Protein AF-A0AAJ6CQY2-F1 (afdb_monomer_lite)

Foldseek 3Di:
DDPPDPPPDCPPDPPQLLNVLLVCLVVVHDLVVRPDDPPDPSNVSSVNSVVVNCVVCVVPPDD

Secondary structure (DSSP, 8-state):
------S------S--HHHHHHHHHHTT--GGG--S-TTSHHHHHHHHHHHHHHHHHGGG---

Structure (mmCIF, N/CA/C/O backbone):
data_AF-A0AAJ6CQY2-F1
#
_entry.id   AF-A0AAJ6CQY2-F1
#
loop_
_atom_site.group_PDB
_atom_site.id
_atom_site.type_symbol
_atom_site.label_atom_id
_atom_site.label_alt_id
_atom_site.label_comp_id
_atom_site.label_asym_id
_atom_site.label_entity_id
_atom_site.label_seq_id
_atom_site.pdbx_PDB_ins_code
_atom_site.Cartn_x
_atom_site.Cartn_y
_atom_site.Cartn_z
_atom_site.occupancy
_atom_site.B_iso_or_equiv
_atom_site.auth_seq_id
_atom_site.auth_comp_id
_atom_site.auth_asym_id
_atom_site.auth_atom_id
_atom_site.pdbx_PDB_model_num
ATOM 1 N N . MET A 1 1 ? 9.212 -29.783 28.859 1.00 46.16 1 MET A N 1
ATOM 2 C CA . MET A 1 1 ? 8.072 -29.814 27.923 1.00 46.16 1 MET A CA 1
ATOM 3 C C . MET A 1 1 ? 8.128 -28.491 27.189 1.00 46.16 1 MET A C 1
ATOM 5 O O . MET A 1 1 ? 7.998 -27.471 27.846 1.00 46.16 1 MET A O 1
ATOM 9 N N . SER A 1 2 ? 8.503 -28.498 25.911 1.00 50.41 2 SER A N 1
ATOM 10 C CA . SER A 1 2 ? 8.709 -27.269 25.138 1.00 50.41 2 SER A CA 1
ATOM 11 C C . SER A 1 2 ? 7.391 -26.873 24.485 1.00 50.41 2 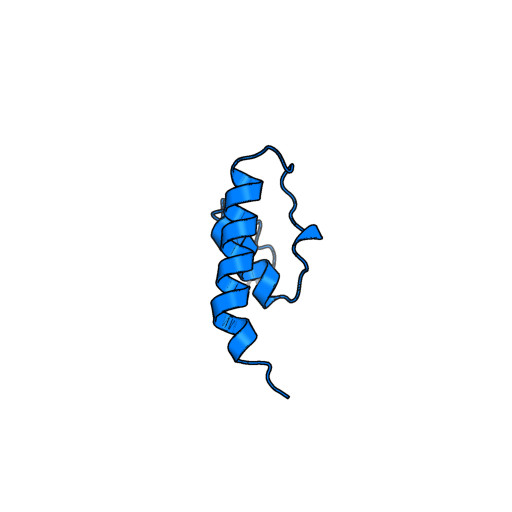SER A C 1
ATOM 13 O O . SER A 1 2 ? 6.902 -27.589 23.614 1.00 50.41 2 SER A O 1
ATOM 15 N N . GLU A 1 3 ? 6.806 -25.768 24.934 1.00 50.34 3 GLU A N 1
ATOM 16 C CA . GLU A 1 3 ? 5.656 -25.143 24.287 1.00 50.34 3 GLU A CA 1
ATOM 17 C C . GLU A 1 3 ? 6.133 -24.460 23.002 1.00 50.34 3 GLU A C 1
ATOM 19 O O . GLU A 1 3 ? 6.697 -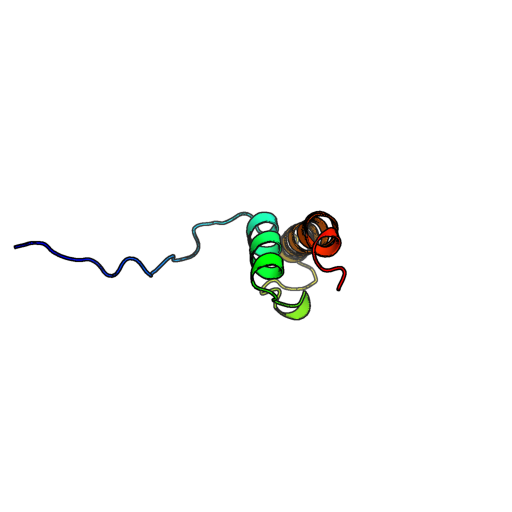23.370 23.011 1.00 50.34 3 GLU A O 1
ATOM 24 N N . ILE A 1 4 ? 5.955 -25.154 21.883 1.00 60.41 4 ILE A N 1
ATOM 25 C CA . ILE A 1 4 ? 6.033 -24.584 20.539 1.00 60.41 4 ILE A CA 1
ATOM 26 C C . ILE A 1 4 ? 4.777 -23.737 20.326 1.00 60.41 4 ILE A C 1
ATOM 28 O O . ILE A 1 4 ? 3.718 -24.249 19.968 1.00 60.41 4 ILE A O 1
ATOM 32 N N . LEU A 1 5 ? 4.890 -22.437 20.596 1.00 56.66 5 LEU A N 1
ATOM 33 C CA . LEU A 1 5 ? 3.900 -21.456 20.162 1.00 56.66 5 LEU A CA 1
ATOM 34 C C . LEU A 1 5 ? 3.902 -21.417 18.622 1.00 56.66 5 LEU A C 1
ATOM 36 O O . LEU A 1 5 ? 4.982 -21.386 18.028 1.00 56.66 5 LEU A O 1
ATOM 40 N N . PRO A 1 6 ? 2.738 -21.425 17.949 1.00 50.66 6 PRO A N 1
ATOM 41 C CA . PRO A 1 6 ? 2.691 -21.226 16.509 1.00 50.66 6 PRO A CA 1
ATOM 42 C C . PRO A 1 6 ? 3.152 -19.799 16.195 1.00 50.66 6 PRO A C 1
ATOM 44 O O . PRO A 1 6 ? 2.457 -18.822 16.463 1.00 50.66 6 PRO A O 1
ATOM 47 N N . GLU A 1 7 ? 4.344 -19.695 15.620 1.00 52.72 7 GLU A N 1
ATOM 48 C CA . GLU A 1 7 ? 5.053 -18.463 15.261 1.00 52.72 7 GLU A CA 1
ATOM 49 C C . GLU A 1 7 ? 4.431 -17.734 14.052 1.00 52.72 7 GLU A C 1
ATOM 51 O O . GLU A 1 7 ? 5.125 -17.174 13.212 1.00 52.72 7 GLU A O 1
ATOM 56 N N . ASN A 1 8 ? 3.107 -17.771 13.898 1.00 47.72 8 ASN A N 1
ATOM 57 C CA . ASN A 1 8 ? 2.456 -17.165 12.741 1.00 47.72 8 ASN A CA 1
ATOM 58 C C . ASN A 1 8 ? 1.100 -16.563 13.092 1.00 47.72 8 ASN A C 1
ATOM 60 O O . ASN A 1 8 ? 0.043 -16.905 12.569 1.00 47.72 8 ASN A O 1
ATOM 64 N N . SER A 1 9 ? 1.137 -15.654 14.050 1.00 43.06 9 SER A N 1
ATOM 65 C CA . SER A 1 9 ? 0.134 -14.611 14.177 1.00 43.06 9 SER A CA 1
ATOM 66 C C . SER A 1 9 ? 0.903 -13.314 14.311 1.00 43.06 9 SER A C 1
ATOM 68 O O . SER A 1 9 ? 0.968 -12.723 15.385 1.00 43.06 9 SER A O 1
ATOM 70 N N . VAL A 1 10 ? 1.525 -12.887 13.205 1.00 49.25 10 VAL A N 1
ATOM 71 C CA . VAL A 1 10 ? 1.843 -11.471 13.045 1.00 49.25 10 VAL A CA 1
ATOM 72 C C . VAL A 1 10 ? 0.486 -10.773 12.928 1.00 49.25 10 VAL A C 1
ATOM 74 O O . VAL A 1 10 ? -0.054 -10.526 11.856 1.00 49.25 10 VAL A O 1
ATOM 77 N N . ALA A 1 11 ? -0.156 -10.538 14.075 1.00 46.66 11 ALA A N 1
ATOM 78 C CA . ALA A 1 11 ? -1.039 -9.396 14.172 1.00 46.66 11 ALA A CA 1
ATOM 79 C C . ALA A 1 11 ? -0.189 -8.246 13.640 1.00 46.66 11 ALA A C 1
ATOM 81 O O . ALA A 1 11 ? 0.944 -8.101 14.122 1.00 46.66 11 ALA A O 1
ATOM 82 N N . PRO A 1 12 ? -0.623 -7.518 12.598 1.00 49.72 12 PRO A N 1
ATOM 83 C CA . PRO A 1 12 ? 0.175 -6.409 12.158 1.00 49.72 12 PRO A CA 1
ATOM 84 C C . PRO A 1 12 ? 0.328 -5.524 13.393 1.00 49.72 12 PRO A C 1
ATOM 86 O O . PRO A 1 12 ? -0.658 -5.019 13.930 1.00 49.72 12 PRO A O 1
ATOM 89 N N . SER A 1 13 ? 1.568 -5.368 13.871 1.00 49.72 13 SER A N 1
ATOM 90 C CA . SER A 1 13 ? 1.954 -4.219 14.689 1.00 49.72 13 SER A CA 1
ATOM 91 C C . SER A 1 13 ? 1.356 -2.961 14.039 1.00 49.72 13 SER A C 1
ATOM 93 O O . SER A 1 13 ? 0.983 -3.033 12.863 1.00 49.72 13 SER A O 1
ATOM 95 N N . PRO A 1 14 ? 1.245 -1.810 14.724 1.00 53.38 14 PRO A N 1
ATOM 96 C CA . PRO A 1 14 ? 0.951 -0.545 14.047 1.00 53.38 14 PRO A CA 1
ATOM 97 C C . PRO A 1 14 ? 2.097 -0.247 13.063 1.00 53.38 14 PRO A C 1
ATOM 99 O O . PRO A 1 14 ? 3.026 0.489 13.368 1.00 53.38 14 PRO A O 1
ATOM 102 N N . GLN A 1 15 ? 2.091 -0.952 11.940 1.00 66.00 15 GLN A N 1
ATOM 103 C CA . GLN A 1 15 ? 3.054 -0.912 10.869 1.00 66.00 15 GLN A CA 1
ATOM 104 C C . GLN A 1 15 ? 2.682 0.334 10.108 1.00 66.00 15 GLN A C 1
ATOM 106 O O . GLN A 1 15 ? 1.507 0.542 9.781 1.00 66.00 15 GLN A O 1
ATOM 111 N N . ASP A 1 16 ? 3.683 1.177 9.914 1.00 88.62 16 ASP A N 1
ATOM 112 C CA . ASP A 1 16 ? 3.537 2.380 9.131 1.00 88.62 16 ASP A CA 1
ATOM 113 C C . ASP A 1 16 ? 2.874 2.011 7.788 1.00 88.62 16 ASP A C 1
ATOM 115 O O . ASP A 1 16 ? 3.263 1.009 7.170 1.00 88.62 16 ASP A O 1
ATOM 119 N N . PRO A 1 17 ? 1.835 2.740 7.340 1.00 92.38 17 PRO A N 1
ATOM 120 C CA . PRO A 1 17 ? 1.132 2.385 6.117 1.00 92.38 17 PRO A CA 1
ATOM 121 C C . PRO A 1 17 ? 2.085 2.249 4.923 1.00 92.38 17 PRO A C 1
ATOM 123 O O . PRO A 1 17 ? 1.894 1.344 4.113 1.00 92.38 17 PRO A O 1
ATOM 126 N N . ALA A 1 18 ? 3.159 3.046 4.851 1.00 92.56 18 ALA A N 1
ATOM 127 C CA . ALA A 1 18 ? 4.150 2.937 3.785 1.00 92.56 18 ALA A CA 1
ATOM 128 C C . ALA A 1 18 ? 4.961 1.632 3.860 1.00 92.56 18 ALA A C 1
ATOM 130 O O . ALA A 1 18 ? 5.250 1.023 2.828 1.00 92.56 18 ALA A O 1
ATOM 131 N N . GLU A 1 19 ? 5.284 1.135 5.056 1.00 92.44 19 GLU A N 1
ATOM 132 C CA . GLU A 1 19 ? 5.914 -0.184 5.208 1.00 92.44 19 G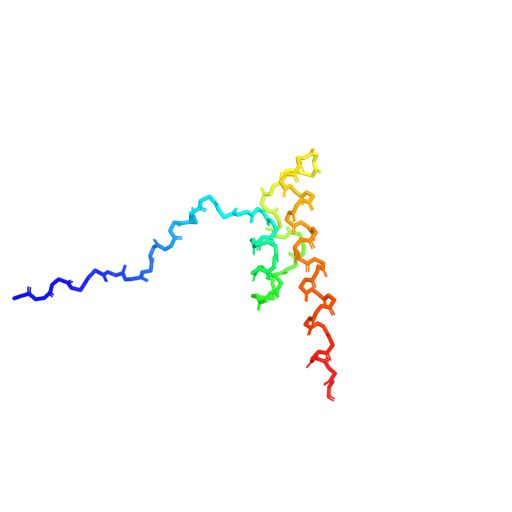LU A CA 1
ATOM 133 C C . GLU A 1 19 ? 4.989 -1.309 4.726 1.00 92.44 19 GLU A C 1
ATOM 135 O O . GLU A 1 19 ? 5.437 -2.240 4.047 1.00 92.44 19 GLU A O 1
ATOM 140 N N . LEU A 1 20 ? 3.686 -1.201 5.012 1.00 92.12 20 LEU A N 1
ATOM 141 C CA . LEU A 1 20 ? 2.681 -2.152 4.532 1.00 92.12 20 LEU A CA 1
ATOM 142 C C .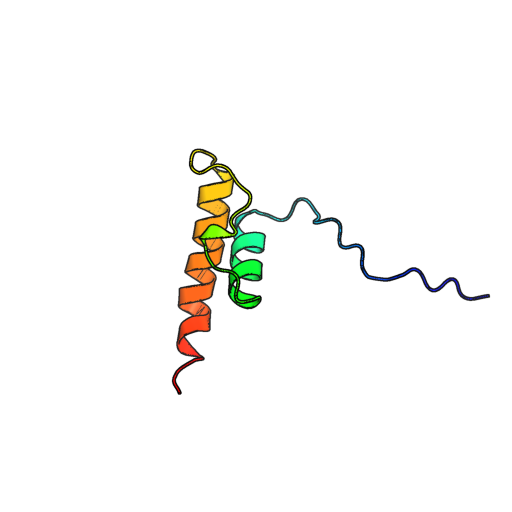 LEU A 1 20 ? 2.545 -2.121 3.005 1.00 92.12 20 LEU A C 1
ATOM 144 O O . LEU A 1 20 ? 2.474 -3.183 2.386 1.00 92.12 20 LEU A O 1
ATOM 148 N N . GLY A 1 21 ? 2.557 -0.936 2.393 1.00 93.31 21 GLY A N 1
ATOM 149 C CA . GLY A 1 21 ? 2.540 -0.783 0.937 1.00 93.31 21 GLY A CA 1
ATOM 150 C C . GLY A 1 21 ? 3.758 -1.412 0.271 1.00 93.31 21 GLY A C 1
ATOM 151 O O . GLY A 1 21 ? 3.639 -2.171 -0.696 1.00 93.31 21 GLY A O 1
ATOM 152 N N . LEU A 1 22 ? 4.940 -1.185 0.847 1.00 92.69 22 LEU A N 1
ATOM 153 C CA . LEU A 1 22 ? 6.181 -1.792 0.376 1.00 92.69 22 LEU A CA 1
ATOM 154 C C . LEU A 1 22 ? 6.137 -3.323 0.471 1.00 92.69 22 LEU A C 1
ATOM 156 O O . LEU A 1 22 ? 6.533 -4.024 -0.466 1.00 92.69 22 LEU A O 1
ATOM 160 N N . ALA A 1 23 ? 5.649 -3.857 1.593 1.00 91.25 23 ALA A N 1
ATOM 161 C CA . ALA A 1 23 ? 5.497 -5.294 1.789 1.00 91.25 23 ALA A CA 1
ATOM 162 C C . ALA A 1 23 ? 4.481 -5.901 0.808 1.00 91.25 23 ALA A C 1
ATOM 164 O O . ALA A 1 23 ? 4.734 -6.975 0.257 1.00 91.25 23 ALA A O 1
ATOM 165 N N . ALA A 1 24 ? 3.377 -5.200 0.542 1.00 92.56 24 ALA A N 1
ATOM 166 C CA . ALA A 1 24 ? 2.352 -5.623 -0.403 1.00 92.56 24 ALA A CA 1
ATOM 167 C C . ALA A 1 24 ? 2.911 -5.770 -1.826 1.00 92.56 24 ALA A C 1
ATOM 169 O O . ALA A 1 24 ? 2.710 -6.817 -2.446 1.00 92.56 24 ALA A O 1
ATOM 170 N N . TYR A 1 25 ? 3.698 -4.801 -2.312 1.00 93.06 25 TYR A N 1
ATOM 171 C CA . TYR A 1 25 ? 4.361 -4.920 -3.617 1.00 93.06 25 TYR A CA 1
ATOM 172 C C . TYR A 1 25 ? 5.303 -6.129 -3.665 1.00 93.06 25 TYR A C 1
ATOM 174 O O . TYR A 1 25 ? 5.260 -6.925 -4.602 1.00 93.06 25 TYR A O 1
ATOM 182 N N . LYS A 1 26 ? 6.132 -6.317 -2.628 1.00 87.56 26 LYS A N 1
ATOM 183 C CA . LYS A 1 26 ? 7.052 -7.466 -2.539 1.00 87.56 26 LYS A CA 1
ATOM 184 C C . LYS A 1 26 ? 6.321 -8.810 -2.512 1.00 87.56 26 LYS A C 1
ATOM 186 O O . LYS A 1 26 ? 6.871 -9.805 -2.973 1.00 87.56 26 LYS A O 1
ATOM 191 N N . ALA A 1 27 ? 5.098 -8.839 -1.988 1.00 89.38 27 ALA A N 1
ATOM 192 C CA . ALA A 1 27 ? 4.215 -10.000 -2.011 1.00 89.38 27 ALA A CA 1
ATOM 193 C C . ALA A 1 27 ? 3.453 -10.168 -3.345 1.00 89.38 27 ALA A C 1
ATOM 195 O O . ALA A 1 27 ? 2.677 -11.113 -3.483 1.00 89.38 27 ALA A O 1
ATOM 196 N N . GLY A 1 28 ? 3.651 -9.272 -4.319 1.00 90.56 28 GLY A N 1
ATOM 197 C CA . GLY A 1 28 ? 2.967 -9.287 -5.613 1.00 90.56 28 GLY A CA 1
ATOM 198 C C . GLY A 1 28 ? 1.511 -8.825 -5.551 1.00 90.56 28 GLY A C 1
ATOM 199 O O . GLY A 1 28 ? 0.731 -9.148 -6.447 1.00 90.56 28 GLY A O 1
ATOM 200 N N . LYS A 1 29 ? 1.113 -8.108 -4.492 1.00 91.62 29 LYS A N 1
ATOM 201 C CA . LYS A 1 29 ? -0.235 -7.547 -4.381 1.00 91.62 29 LYS A CA 1
ATOM 202 C C . LYS A 1 29 ? -0.362 -6.279 -5.232 1.00 91.62 29 LYS A C 1
ATOM 204 O O . LYS A 1 29 ? 0.564 -5.466 -5.222 1.00 91.62 29 LYS A O 1
ATOM 209 N N . PRO A 1 30 ? -1.480 -6.098 -5.954 1.00 91.50 30 PRO A N 1
ATOM 210 C CA . PRO A 1 30 ? -1.762 -4.858 -6.674 1.00 91.50 30 PRO A CA 1
ATOM 211 C C . PRO A 1 30 ? -2.099 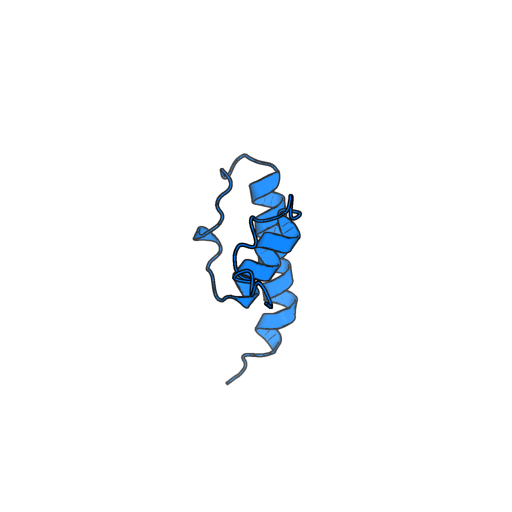-3.717 -5.705 1.00 91.50 30 PRO A C 1
ATOM 213 O O . PRO A 1 30 ? -2.468 -3.965 -4.556 1.00 91.50 30 PRO A O 1
ATOM 216 N N . ASP A 1 31 ? -2.034 -2.473 -6.182 1.00 89.75 31 ASP A N 1
ATOM 217 C CA . ASP A 1 31 ? -2.400 -1.285 -5.401 1.00 89.75 31 ASP A CA 1
ATOM 218 C C . ASP A 1 31 ? -3.863 -1.324 -4.922 1.00 89.75 31 ASP A C 1
ATOM 220 O O . ASP A 1 31 ? -4.176 -0.867 -3.829 1.00 89.75 31 ASP A O 1
ATOM 224 N N . SER A 1 32 ? -4.747 -1.970 -5.687 1.00 92.81 32 SER A N 1
ATOM 225 C CA . SER A 1 32 ? -6.157 -2.167 -5.335 1.00 92.81 32 SER A CA 1
ATOM 226 C C . SER A 1 32 ? -6.388 -3.035 -4.088 1.00 92.81 32 SER A C 1
ATOM 228 O O . SER A 1 32 ? -7.521 -3.136 -3.627 1.00 92.81 32 SER A O 1
ATOM 230 N N . ASP A 1 33 ? -5.351 -3.706 -3.571 1.00 92.12 33 ASP A N 1
ATOM 231 C CA . ASP A 1 33 ? -5.387 -4.463 -2.306 1.00 92.12 33 ASP A CA 1
ATOM 232 C C . ASP A 1 33 ? -5.173 -3.544 -1.081 1.00 92.12 33 ASP A C 1
ATOM 234 O O . ASP A 1 33 ? -5.149 -4.029 0.049 1.00 92.12 33 ASP A O 1
ATOM 238 N N . ASN A 1 34 ? -5.011 -2.228 -1.289 1.00 92.44 34 ASN A N 1
ATOM 239 C CA . ASN A 1 34 ? -4.905 -1.232 -0.227 1.00 92.44 34 ASN A CA 1
ATOM 240 C C . ASN A 1 34 ? -6.142 -1.284 0.697 1.00 92.44 34 ASN A C 1
ATOM 242 O O . ASN A 1 34 ? -7.259 -1.031 0.239 1.00 92.44 34 ASN A O 1
ATOM 246 N N . PRO A 1 35 ? -5.979 -1.588 2.000 1.00 91.88 35 PRO A N 1
ATOM 247 C CA . PRO A 1 35 ? -7.105 -1.714 2.924 1.00 91.88 35 PRO A CA 1
ATOM 248 C C . PRO A 1 35 ? -7.656 -0.362 3.400 1.00 91.88 35 PRO A C 1
ATOM 250 O O . PRO A 1 35 ? -8.676 -0.330 4.093 1.00 91.88 35 PRO A O 1
ATOM 253 N N . TYR A 1 36 ? -6.977 0.746 3.092 1.00 92.38 36 TYR A N 1
ATOM 254 C CA . TYR A 1 36 ? -7.343 2.073 3.573 1.00 92.38 36 TYR A CA 1
ATOM 255 C C . TYR A 1 36 ? -8.323 2.782 2.620 1.00 92.38 36 TYR A C 1
ATOM 257 O O . TYR A 1 36 ? -8.247 2.605 1.404 1.00 92.38 36 TYR A O 1
ATOM 265 N N . PRO A 1 37 ? -9.240 3.624 3.135 1.00 93.31 37 PRO A N 1
ATOM 266 C CA . PRO A 1 37 ? -10.119 4.435 2.294 1.00 93.31 37 PRO A CA 1
ATOM 267 C C . PRO A 1 37 ? -9.317 5.431 1.451 1.00 93.31 37 PRO A C 1
ATOM 269 O O . PRO A 1 37 ? -8.413 6.067 1.980 1.00 93.31 37 PRO A O 1
ATOM 272 N N . LEU A 1 38 ? -9.704 5.648 0.189 1.00 91.75 38 LEU A N 1
ATOM 273 C CA . LEU A 1 38 ? -9.017 6.553 -0.755 1.00 91.75 38 LEU A CA 1
ATOM 274 C C . LEU A 1 38 ? -8.735 7.964 -0.201 1.00 91.75 38 LEU A C 1
ATOM 276 O O . LEU A 1 38 ? -7.736 8.580 -0.556 1.00 91.75 38 LEU A O 1
ATOM 280 N N . GLU A 1 39 ? -9.613 8.483 0.656 1.00 93.44 39 GLU A N 1
ATOM 281 C CA . GLU A 1 39 ? -9.514 9.833 1.229 1.00 93.44 39 GLU A CA 1
ATOM 282 C C . GLU A 1 39 ? -8.641 9.897 2.496 1.00 93.44 39 GLU A C 1
ATOM 284 O O . GLU A 1 39 ? -8.361 10.984 3.007 1.00 93.44 39 GLU A O 1
ATOM 289 N N . SER A 1 40 ? -8.212 8.749 3.024 1.00 94.06 40 SER A N 1
ATOM 290 C CA . SER A 1 40 ? -7.400 8.679 4.236 1.00 94.06 40 SER A CA 1
ATOM 291 C C . SER A 1 40 ? -5.927 8.944 3.945 1.00 94.06 40 SER A C 1
ATOM 293 O O . SER A 1 40 ? -5.370 8.530 2.925 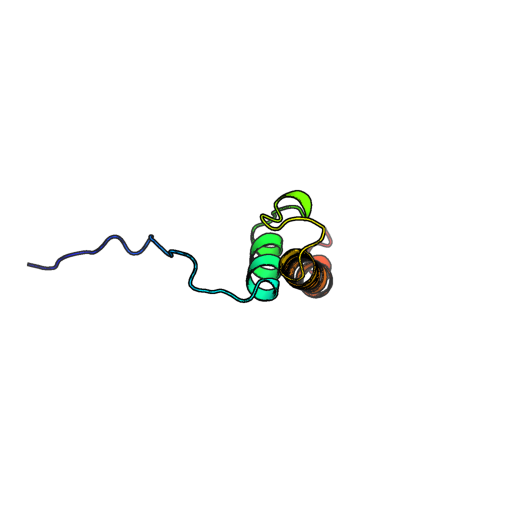1.00 94.06 40 SER A O 1
ATOM 295 N N . ARG A 1 41 ? -5.249 9.566 4.912 1.00 93.56 41 ARG A N 1
ATOM 296 C CA . ARG A 1 41 ? -3.796 9.739 4.864 1.00 93.56 41 ARG A CA 1
ATOM 297 C C . ARG A 1 41 ? -3.081 8.388 4.772 1.00 93.56 41 ARG A C 1
ATOM 299 O O . ARG A 1 41 ? -2.177 8.243 3.960 1.00 93.56 41 ARG A O 1
ATOM 306 N N . GLU A 1 42 ? -3.566 7.387 5.498 1.00 94.19 42 GLU A N 1
ATOM 307 C CA . GLU A 1 42 ? -3.035 6.023 5.466 1.00 94.19 42 GLU A CA 1
ATOM 308 C C . GLU A 1 42 ? -3.092 5.392 4.068 1.00 94.19 42 GLU A C 1
ATOM 310 O O . GLU A 1 42 ? -2.180 4.656 3.702 1.00 94.19 42 GLU A O 1
ATOM 315 N N . HIS A 1 43 ? -4.104 5.716 3.251 1.00 95.00 43 HIS A N 1
ATOM 316 C CA . HIS A 1 43 ? -4.147 5.265 1.858 1.00 95.00 43 HIS A CA 1
ATOM 317 C C . HIS A 1 43 ? -3.001 5.864 1.050 1.00 95.00 43 HIS A C 1
ATOM 319 O O . HIS A 1 43 ? -2.338 5.144 0.309 1.00 95.00 43 HIS A O 1
ATOM 325 N N . THR A 1 44 ? -2.747 7.163 1.222 1.00 95.94 44 THR A N 1
ATOM 326 C CA . THR A 1 44 ? -1.658 7.869 0.533 1.00 95.94 44 THR A CA 1
ATOM 327 C C . THR A 1 44 ? -0.293 7.350 0.981 1.00 95.94 44 THR A C 1
ATOM 329 O O . THR A 1 44 ? 0.569 7.088 0.144 1.00 95.94 44 THR A O 1
ATOM 332 N N . ASP A 1 45 ? -0.104 7.154 2.287 1.00 95.50 45 ASP A N 1
ATOM 333 C CA . ASP A 1 45 ? 1.142 6.634 2.853 1.00 95.50 45 ASP A CA 1
ATOM 334 C C . ASP A 1 45 ? 1.394 5.190 2.368 1.00 95.50 45 ASP A C 1
ATOM 336 O O . ASP A 1 45 ? 2.486 4.877 1.892 1.00 95.50 45 ASP A O 1
ATOM 340 N N . TRP A 1 46 ? 0.365 4.334 2.359 1.00 95.38 46 TRP A N 1
ATOM 341 C CA . TRP A 1 46 ? 0.452 2.977 1.811 1.00 95.38 46 TRP A CA 1
ATOM 342 C C . TRP A 1 46 ? 0.760 2.957 0.319 1.00 95.38 46 TRP A C 1
ATOM 344 O O . TRP A 1 46 ? 1.684 2.266 -0.112 1.00 95.38 46 TRP A O 1
ATOM 354 N N . GLN A 1 47 ? 0.040 3.751 -0.473 1.00 95.56 47 GLN A N 1
ATOM 355 C CA . GLN A 1 47 ? 0.262 3.827 -1.914 1.00 95.56 47 GLN A CA 1
ATOM 356 C C . GLN A 1 47 ? 1.687 4.297 -2.217 1.00 95.56 47 GLN A C 1
ATOM 358 O O . GLN A 1 47 ? 2.373 3.677 -3.027 1.00 95.56 47 GLN A O 1
ATOM 363 N N . THR A 1 48 ? 2.178 5.295 -1.479 1.00 95.50 48 THR A N 1
ATOM 364 C CA . THR A 1 48 ? 3.561 5.777 -1.587 1.00 95.50 48 THR A CA 1
ATOM 365 C C . THR A 1 48 ? 4.561 4.649 -1.336 1.00 95.50 48 THR A C 1
ATOM 367 O O . THR A 1 48 ? 5.492 4.459 -2.116 1.00 95.50 48 THR A O 1
ATOM 370 N N . GLY A 1 49 ? 4.372 3.863 -0.274 1.00 94.44 49 GLY A N 1
ATOM 371 C CA . GLY A 1 49 ? 5.231 2.717 0.026 1.00 94.44 49 GLY A CA 1
ATOM 372 C C . GLY A 1 49 ? 5.247 1.658 -1.080 1.00 94.44 49 GLY A C 1
ATOM 373 O O . GLY A 1 49 ? 6.309 1.150 -1.452 1.00 94.44 49 GLY A O 1
ATOM 374 N N . TRP A 1 50 ? 4.075 1.362 -1.643 1.00 94.81 50 TRP A N 1
ATOM 375 C CA . TRP A 1 50 ? 3.915 0.416 -2.746 1.00 94.81 50 TRP A CA 1
ATOM 376 C C . TRP A 1 50 ? 4.594 0.906 -4.034 1.00 94.81 50 TRP A C 1
ATOM 378 O O . TRP A 1 50 ? 5.341 0.159 -4.668 1.00 94.81 50 TRP A O 1
ATOM 388 N N . GLU A 1 51 ? 4.419 2.181 -4.388 1.00 94.38 51 GLU A N 1
ATOM 389 C CA . GLU A 1 51 ? 5.064 2.802 -5.550 1.00 94.38 51 GLU A CA 1
ATOM 390 C C . GLU A 1 51 ? 6.589 2.868 -5.396 1.00 94.38 51 GLU A C 1
ATOM 392 O O . GLU A 1 51 ? 7.322 2.561 -6.338 1.00 94.38 51 GLU A O 1
ATOM 397 N N . MET A 1 52 ? 7.093 3.189 -4.201 1.00 92.75 52 MET A N 1
ATOM 398 C CA . MET A 1 52 ? 8.532 3.168 -3.908 1.00 92.75 52 MET A CA 1
ATOM 399 C C . MET A 1 52 ? 9.113 1.765 -4.093 1.00 92.75 52 MET A C 1
ATOM 401 O O . MET A 1 52 ? 10.188 1.601 -4.679 1.00 92.75 52 MET A O 1
ATOM 405 N N . ALA A 1 53 ? 8.391 0.739 -3.637 1.00 91.00 53 ALA A N 1
ATOM 406 C CA . ALA A 1 53 ? 8.780 -0.647 -3.844 1.00 91.00 53 ALA A CA 1
ATOM 407 C C . ALA A 1 53 ? 8.763 -1.022 -5.330 1.00 91.00 53 ALA A C 1
ATOM 409 O O . ALA A 1 53 ? 9.709 -1.656 -5.797 1.00 91.00 53 ALA A O 1
ATOM 410 N N . MET A 1 54 ? 7.770 -0.567 -6.096 1.00 91.31 54 MET A N 1
ATOM 411 C CA . MET A 1 54 ? 7.780 -0.725 -7.547 1.00 91.31 54 MET A CA 1
ATOM 412 C C . MET A 1 54 ? 9.033 -0.112 -8.165 1.00 91.31 54 MET A C 1
ATOM 414 O O . MET A 1 54 ? 9.751 -0.802 -8.878 1.00 91.31 54 MET A O 1
ATOM 418 N N . MET A 1 55 ? 9.362 1.141 -7.862 1.00 89.50 55 MET A N 1
ATOM 419 C CA . MET A 1 55 ? 10.544 1.790 -8.438 1.00 89.50 55 MET A CA 1
ATOM 420 C C . MET A 1 55 ? 11.848 1.063 -8.067 1.00 89.50 55 MET A C 1
ATOM 422 O O . MET A 1 55 ? 12.727 0.889 -8.913 1.00 89.50 55 MET A O 1
ATOM 426 N N . CYS A 1 56 ? 11.962 0.586 -6.824 1.00 87.00 56 CYS A N 1
ATOM 427 C CA . CYS A 1 56 ? 13.153 -0.116 -6.344 1.00 87.00 56 CYS A CA 1
ATOM 428 C C . CYS A 1 56 ? 13.293 -1.536 -6.913 1.00 87.00 56 CYS A C 1
ATOM 430 O O . CYS A 1 56 ? 14.402 -1.959 -7.238 1.00 87.00 56 CYS A O 1
ATOM 432 N N . TYR A 1 57 ? 12.191 -2.283 -7.018 1.00 81.00 57 TYR A N 1
ATOM 433 C CA . TYR A 1 57 ? 12.211 -3.722 -7.303 1.00 81.00 57 TYR A CA 1
ATOM 434 C C . TYR A 1 57 ? 11.720 -4.093 -8.713 1.00 81.00 57 TYR A C 1
ATOM 436 O O . TYR A 1 57 ? 12.077 -5.163 -9.202 1.00 81.00 57 TYR A O 1
ATOM 444 N N . ALA A 1 58 ? 10.970 -3.236 -9.418 1.00 72.25 58 ALA A N 1
ATOM 445 C CA . ALA A 1 58 ? 10.570 -3.483 -10.814 1.00 72.25 58 ALA A CA 1
ATOM 446 C C . ALA A 1 58 ? 11.776 -3.552 -11.767 1.00 72.25 58 ALA A C 1
ATOM 448 O O . ALA A 1 58 ? 11.718 -4.227 -12.793 1.00 72.25 58 ALA A O 1
ATOM 449 N N . SER A 1 59 ? 12.903 -2.943 -11.389 1.00 59.03 59 SER A N 1
ATOM 450 C CA . SER A 1 59 ? 14.170 -3.019 -12.130 1.00 59.03 59 SER A CA 1
ATOM 451 C C . SER A 1 59 ? 14.832 -4.410 -12.094 1.00 59.03 59 SER A C 1
ATOM 453 O O . SER A 1 59 ? 15.820 -4.627 -12.789 1.00 59.03 59 SER A O 1
ATOM 455 N N . GLY A 1 60 ? 14.310 -5.356 -11.300 1.00 54.25 60 GLY A N 1
ATOM 456 C CA . GLY A 1 60 ? 14.823 -6.728 -11.190 1.00 54.25 60 GLY A CA 1
ATOM 457 C C . GLY A 1 60 ? 14.054 -7.781 -11.992 1.00 54.25 60 GLY A C 1
ATOM 458 O O . GLY A 1 60 ? 14.472 -8.933 -12.009 1.00 54.25 60 GLY A O 1
ATOM 459 N N . ASN A 1 61 ? 12.950 -7.412 -12.651 1.00 49.34 61 ASN A N 1
ATOM 460 C CA . ASN A 1 61 ? 12.123 -8.339 -13.429 1.00 49.34 61 ASN A CA 1
ATOM 461 C C . ASN A 1 61 ? 12.154 -7.978 -14.924 1.00 49.34 61 ASN A C 1
ATOM 463 O O . ASN A 1 61 ? 11.120 -7.823 -15.574 1.00 49.34 61 ASN A O 1
ATOM 467 N N . GLN A 1 62 ? 13.362 -7.783 -15.456 1.00 41.19 62 GLN A N 1
ATOM 468 C CA . GLN A 1 62 ? 13.616 -7.901 -16.890 1.00 41.19 62 GLN A CA 1
ATOM 469 C C . GLN A 1 62 ? 13.869 -9.390 -17.174 1.00 41.19 62 GLN A C 1
ATOM 471 O O . GLN A 1 62 ? 14.649 -10.026 -16.467 1.00 41.19 62 GLN A O 1
ATOM 476 N N . ALA A 1 63 ? 13.114 -9.906 -18.143 1.00 41.03 63 ALA A N 1
ATOM 477 C CA . ALA A 1 63 ? 13.060 -11.287 -18.614 1.00 41.03 63 ALA A CA 1
ATOM 478 C C . ALA A 1 63 ? 14.412 -11.910 -19.002 1.00 41.03 63 ALA A C 1
ATOM 480 O O . ALA A 1 63 ? 15.347 -11.153 -19.350 1.00 41.03 63 ALA A O 1
#

Radius of gyration: 14.94 Å; chains: 1; bounding box: 25×40×46 Å

Organism: Aeromonas caviae (NCBI:txid648)

Sequence (63 aa):
MSEILPENSVAPSPQDPAELGLAAYKAGKPDSDNPYPLESREHTDWQTGWEMAMMCYASGNQA

pLDDT: mean 78.77, std 19.61, range [41.03, 95.94]